Protein 5YED (pdb70)

B-factor: mean 18.32, std 8.29, range [7.94, 46.39]

Solvent-accessible surface area: 6770 Å² total; per-residue (Å²): 124,50,156,130,4,93,31,23,11,72,81,0,56,118,99,14,136,37,7,81,1,1,0,0,1,1,83,115,15,142,45,45,34,52,31,185,96,26,54,0,54,141,29,34,125,132,1,28,94,1,9,74,45,176,77,154,94,49,106,43,8,52,1,96,69,42,112,1,60,33,95,39,30,56,111,67,40,10,1,1,25,13,125,107,46,106,1,19,0,0,4,1,4,2,64,99,45,13,64,0,0,0,0,0,36,0,25,39,192,14,29,19,134,85,0,12,157,26,0,27,68,27,5,118,106,0,42,138,56,34

Radius of gyration: 13.12 Å; Cα contacts (8 Å, |Δi|>4): 262; chains: 1; bounding box: 28×38×33 Å

InterPro domains:
  IPR036140 Profilin superfamily [SSF55770] (7-131)
  IPR048278 Profilin [PF00235] (6-96)

Organism: Lokiarchaeum sp. (strain GC14_75) (NCBI:txid1538547)

Foldseek 3Di:
DDVVVVVLVVVLCVVQVFQPWKWKQDLVQHTPDIDPVFDQPVQSVVVQCQLQDDPCHDQWGDGPRAIFGWDDDALAWTKTHGPVLPFIKIWGDQVRNGRITMITTGDSVDDPVSSSVSRSVSSPVCNVPD

Nearest PDB structures (foldseek):
  5yed-assembly1_A  TM=1.008E+00  e=5.823E-27  Candidatus Lokiarchaeum sp. GC14_75
  5yee-assembly1_A  TM=9.915E-01  e=7.793E-24  Candidatus Lokiarchaeum sp. GC14_75
  5zzb-assembly1_A  TM=9.891E-01  e=9.891E-23  Candidatus Lokiarchaeum sp. GC14_75
  5zza-assembly1_P  TM=8.731E-01  e=2.353E-11  Candidatus Odinarchaeum yellowstonii
  3leq-assembly1_A  TM=7.040E-01  e=2.740E-03  Streptomyces avermitilis MA-4680 = NBRC 14893

Sequence (130 aa):
MSEKIEGIIIDDLLNLEEENAHGIAIIGKDGKIITQTENWNNISSNDLDKLNEFLNEKLAGITSLSSIQGIKYMIVENTEERKIGTNITGKGHVVVICPIPIGGTGALITYVNPRAGPRDVLFNVVQEYAKKLTDLI

Structure (mmCIF, N/CA/C/O backbone):
data_5YED
#
_entry.id   5YED
#
_cell.length_a   32.613
_cell.length_b   44.801
_cell.length_c   45.607
_cell.angle_alpha   90.00
_cell.angle_beta   95.42
_cell.angle_gamma   90.00
#
_symmetry.space_group_name_H-M   'P 1 21 1'
#
loop_
_entity.id
_entity.type
_entity.pdbx_description
1 polymer 'Uncharacterized protein'
2 water water
#
loop_
_atom_site.group_PDB
_atom_site.id
_atom_site.type_symbol
_atom_site.label_atom_id
_atom_site.label_alt_id
_atom_site.label_comp_id
_atom_site.label_asym_id
_atom_site.label_entity_id
_atom_site.label_seq_id
_atom_site.pdbx_PDB_ins_code
_atom_site.Cartn_x
_atom_site.Cartn_y
_atom_site.Cartn_z
_atom_site.occupancy
_atom_site.B_iso_or_equiv
_atom_site.auth_seq_id
_atom_site.auth_comp_id
_atom_site.auth_asym_id
_atom_site.auth_atom_id
_atom_site.pdbx_PDB_model_num
ATOM 1 N N . MET A 1 3 ? 2.638 14.066 66.837 1.00 34.57 1 MET A N 1
ATOM 2 C CA . MET A 1 3 ? 2.950 14.760 65.552 1.00 34.63 1 MET A CA 1
ATOM 3 C C . MET A 1 3 ? 3.889 15.946 65.776 1.00 35.21 1 MET A C 1
ATOM 4 O O . MET A 1 3 ? 3.832 16.613 66.813 1.00 35.75 1 MET A O 1
ATOM 9 N N . SER A 1 4 ? 4.754 16.192 64.795 1.00 34.94 2 SER A N 1
ATOM 10 C CA . SER A 1 4 ? 5.726 17.283 64.846 1.00 34.71 2 SER A CA 1
ATOM 11 C C . SER A 1 4 ? 6.021 17.797 63.438 1.00 34.36 2 SER A C 1
ATOM 12 O O . SER A 1 4 ? 5.711 17.125 62.449 1.00 33.69 2 SER A O 1
ATOM 15 N N . GLU A 1 5 ? 6.620 18.984 63.345 1.00 34.22 3 GLU A N 1
ATOM 16 C CA . GLU A 1 5 ? 7.003 19.542 62.046 1.00 34.06 3 GLU A CA 1
ATOM 17 C C . GLU A 1 5 ? 8.186 18.781 61.437 1.00 33.18 3 GLU A C 1
ATOM 18 O O . GLU A 1 5 ? 8.419 18.851 60.226 1.00 33.15 3 GLU A O 1
ATOM 24 N N . LYS A 1 6 ? 8.921 18.060 62.284 1.00 31.85 4 LYS A N 1
ATOM 25 C CA . LYS A 1 6 ? 9.993 17.178 61.833 1.00 30.77 4 LYS A CA 1
ATOM 26 C C . LYS A 1 6 ? 9.412 16.001 61.049 1.00 29.32 4 LYS A C 1
ATOM 27 O O . LYS A 1 6 ? 9.933 15.637 59.995 1.00 29.01 4 LYS A O 1
ATOM 33 N N . ILE A 1 7 ? 8.330 15.421 61.568 1.00 27.72 5 ILE A N 1
ATOM 34 C CA . ILE A 1 7 ? 7.619 14.343 60.877 1.00 26.59 5 ILE A CA 1
ATOM 35 C C . ILE A 1 7 ? 6.990 14.863 59.581 1.00 26.24 5 ILE A C 1
ATOM 36 O O . ILE A 1 7 ? 7.087 14.213 58.541 1.00 24.92 5 ILE A O 1
ATOM 41 N N . GLU A 1 8 ? 6.371 16.043 59.646 1.00 26.09 6 GLU A N 1
ATOM 42 C CA . GLU A 1 8 ? 5.774 16.676 58.465 1.00 26.42 6 GLU A CA 1
ATOM 43 C C . GLU A 1 8 ? 6.819 16.940 57.378 1.00 25.24 6 GLU A C 1
ATOM 44 O O . GLU A 1 8 ? 6.544 16.759 56.188 1.00 24.88 6 GLU A O 1
ATOM 50 N N . GLY A 1 9 ? 8.011 17.364 57.797 1.00 24.12 7 GLY A N 1
ATOM 51 C CA . GLY A 1 9 ? 9.128 17.591 56.884 1.00 22.86 7 GLY A CA 1
ATOM 52 C C . GLY A 1 9 ? 9.564 16.322 56.176 1.00 21.95 7 GLY A C 1
ATOM 53 O O . GLY A 1 9 ? 9.844 16.341 54.976 1.00 21.84 7 GLY A O 1
ATOM 54 N N . ILE A 1 10 ? 9.608 15.221 56.927 1.00 21.01 8 ILE A N 1
ATOM 55 C CA . ILE A 1 10 ? 9.974 13.903 56.397 1.00 20.17 8 ILE A CA 1
ATOM 56 C C . ILE A 1 10 ? 8.961 13.409 55.358 1.00 19.62 8 ILE A C 1
ATOM 57 O O . ILE A 1 10 ? 9.351 12.898 54.304 1.00 19.13 8 ILE A O 1
ATOM 62 N N . ILE A 1 11 ? 7.674 13.583 55.661 1.00 19.20 9 ILE A N 1
ATOM 63 C CA A ILE A 1 11 ? 6.602 13.186 54.747 0.50 19.14 9 ILE A CA 1
ATOM 64 C CA B ILE A 1 11 ? 6.586 13.199 54.753 0.50 19.11 9 ILE A CA 1
ATOM 65 C C . ILE A 1 11 ? 6.631 14.027 53.468 1.00 19.06 9 ILE A C 1
ATOM 66 O O . ILE A 1 11 ? 6.529 13.487 52.363 1.00 18.57 9 ILE A O 1
ATOM 75 N N . ASP A 1 12 ? 6.789 15.342 53.619 1.00 19.42 10 ASP A N 1
ATOM 76 C CA . ASP A 1 12 ? 6.883 16.236 52.466 1.00 19.82 10 ASP A CA 1
ATOM 77 C C . ASP A 1 12 ? 8.081 15.892 51.580 1.00 19.23 10 ASP A C 1
ATOM 78 O O . ASP A 1 12 ? 7.972 15.917 50.353 1.00 18.77 10 ASP A O 1
ATOM 83 N N . ASP A 1 13 ? 9.212 15.567 52.207 1.00 18.69 11 ASP A N 1
ATOM 84 C CA . ASP A 1 13 ? 10.406 15.131 51.483 1.00 18.41 11 ASP A CA 1
ATOM 85 C C . ASP A 1 13 ? 10.139 13.849 50.705 1.00 17.41 11 ASP A C 1
ATOM 86 O O . ASP A 1 13 ? 10.507 13.745 49.538 1.00 17.21 11 ASP A O 1
ATOM 91 N N . LEU A 1 14 ? 9.484 12.883 51.350 1.00 16.39 12 LEU A N 1
ATOM 92 C CA . LEU A 1 14 ? 9.137 11.620 50.696 1.00 15.48 12 LEU A CA 1
ATOM 93 C C . LEU A 1 14 ? 8.211 11.834 49.497 1.00 15.22 12 LEU A C 1
ATOM 94 O O . LEU A 1 14 ? 8.435 11.263 48.432 1.00 14.73 12 LEU A O 1
ATOM 99 N N . LEU A 1 15 ? 7.182 12.661 49.673 1.00 15.29 13 LEU A N 1
ATOM 100 C CA . LEU A 1 15 ? 6.215 12.921 48.605 1.00 15.58 13 LEU A CA 1
ATOM 101 C C . LEU A 1 15 ? 6.835 13.639 47.406 1.00 15.92 13 LEU A C 1
ATOM 102 O O . LEU A 1 15 ? 6.477 13.367 46.262 1.00 15.87 13 LEU A O 1
ATOM 107 N N . ASN A 1 16 ? 7.775 14.544 47.672 1.00 16.59 14 ASN A N 1
ATOM 108 C CA . ASN A 1 16 ? 8.493 15.237 46.605 1.00 17.17 14 ASN A CA 1
ATOM 109 C C . ASN A 1 16 ? 9.516 14.342 45.906 1.00 17.21 14 ASN A C 1
ATOM 110 O O . ASN A 1 16 ? 9.774 14.501 44.711 1.00 17.61 14 ASN A O 1
ATOM 115 N N . LEU A 1 17 ? 10.083 13.400 46.657 1.00 16.93 15 LEU A N 1
ATOM 116 C CA . LEU A 1 17 ? 11.101 12.484 46.139 1.00 16.93 15 LEU A CA 1
ATOM 117 C C . LEU A 1 17 ? 10.503 11.311 45.361 1.00 16.38 15 LEU A C 1
ATOM 118 O O . LEU A 1 17 ? 10.983 10.964 44.280 1.00 16.74 15 LEU A O 1
ATOM 123 N N . GLU A 1 18 ? 9.455 10.713 45.920 1.00 15.24 16 GLU A N 1
ATOM 124 C CA . GLU A 1 18 ? 8.849 9.500 45.380 1.00 14.45 16 GLU A CA 1
ATOM 125 C C . GLU A 1 18 ? 7.559 9.832 44.619 1.00 14.05 16 GLU A C 1
ATOM 126 O O . GLU A 1 18 ? 6.503 10.026 45.227 1.00 13.94 16 GLU A O 1
ATOM 132 N N . GLU A 1 19 ? 7.661 9.879 43.289 1.00 13.70 17 GLU A N 1
ATOM 133 C CA A GLU A 1 19 ? 6.553 10.303 42.423 0.50 13.60 17 GLU A CA 1
ATOM 134 C CA B GLU A 1 19 ? 6.550 10.307 42.430 0.50 13.51 17 GLU A CA 1
ATOM 135 C C . GLU A 1 19 ? 5.324 9.396 42.511 1.00 13.07 17 GLU A C 1
ATOM 136 O O . GLU A 1 19 ? 4.197 9.836 42.263 1.00 12.85 17 GLU A O 1
ATOM 147 N N . ASN A 1 20 ? 5.541 8.134 42.863 1.00 12.14 18 ASN A N 1
ATOM 148 C CA . AS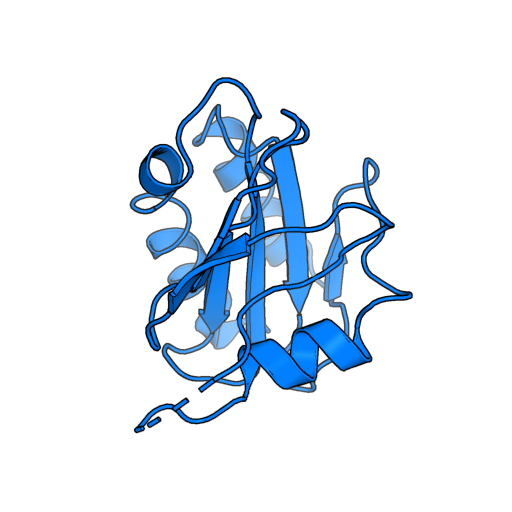N A 1 20 ? 4.444 7.174 42.927 1.00 11.26 18 ASN A CA 1
ATOM 149 C C . ASN A 1 20 ? 3.825 6.992 44.314 1.00 10.58 18 ASN A C 1
ATOM 150 O O . ASN A 1 20 ? 2.921 6.173 44.494 1.00 10.11 18 ASN A O 1
ATOM 155 N N . ALA A 1 21 ? 4.308 7.766 45.281 1.00 10.00 19 ALA A N 1
ATOM 156 C CA . ALA A 1 21 ? 3.660 7.865 46.583 1.00 9.69 19 ALA A CA 1
ATOM 157 C C . ALA A 1 21 ? 2.500 8.851 46.453 1.00 9.48 19 ALA A C 1
ATOM 158 O O . ALA A 1 21 ? 2.712 10.059 46.336 1.00 9.59 19 ALA A O 1
ATOM 160 N N . HIS A 1 22 ? 1.277 8.328 46.461 1.00 9.11 20 HIS A N 1
ATOM 161 C CA . HIS A 1 22 ? 0.080 9.145 46.239 1.00 8.99 20 HIS A CA 1
ATOM 162 C C . HIS A 1 22 ? -0.753 9.357 47.476 1.00 8.98 20 HIS A C 1
ATOM 163 O O . HIS A 1 22 ? -1.830 9.953 47.413 1.00 9.04 20 HIS A O 1
ATOM 170 N N . GLY A 1 23 ? -0.252 8.882 48.612 1.00 8.84 21 GLY A N 1
ATOM 171 C CA . GLY A 1 23 ? -0.913 9.058 49.902 1.00 8.91 21 GLY A CA 1
ATOM 172 C C . GLY A 1 23 ? -0.049 8.477 51.002 1.00 8.90 21 GLY A C 1
ATOM 173 O O . GLY A 1 23 ? 0.688 7.519 50.775 1.00 8.78 21 GLY A O 1
ATOM 174 N N . ILE A 1 24 ? -0.132 9.065 52.192 1.00 9.16 22 ILE A N 1
ATOM 175 C CA . ILE A 1 24 ? 0.684 8.644 53.325 1.00 9.54 22 ILE A CA 1
ATOM 176 C C . ILE A 1 24 ? -0.158 8.593 54.590 1.00 9.74 22 ILE A C 1
ATOM 177 O O . ILE A 1 24 ? -1.040 9.426 54.792 1.00 9.79 22 ILE A O 1
ATOM 182 N N . ALA A 1 25 ? 0.116 7.602 55.430 1.00 10.05 23 ALA A N 1
ATOM 183 C CA . ALA A 1 25 ? -0.384 7.588 56.799 1.00 10.56 23 ALA A CA 1
ATOM 184 C C . ALA A 1 25 ? 0.698 7.028 57.706 1.00 10.94 23 ALA A C 1
ATOM 185 O O .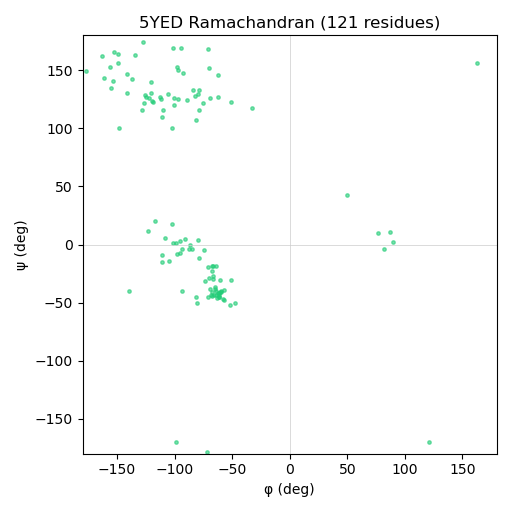 ALA A 1 25 ? 1.482 6.169 57.291 1.00 10.82 23 ALA A O 1
ATOM 187 N N . ILE A 1 26 ? 0.754 7.527 58.938 1.00 11.63 24 ILE A N 1
ATOM 188 C CA . ILE A 1 26 ? 1.693 6.998 59.924 1.00 12.49 24 ILE A CA 1
ATOM 189 C C . ILE A 1 26 ? 0.942 6.498 61.152 1.00 13.08 24 ILE A C 1
ATOM 190 O O . ILE A 1 26 ? 0.130 7.223 61.733 1.00 13.02 24 ILE A O 1
ATOM 195 N N . ILE A 1 27 ? 1.206 5.247 61.514 1.00 13.77 25 ILE A N 1
ATOM 196 C CA . ILE A 1 27 ? 0.708 4.661 62.751 1.00 14.94 25 ILE A CA 1
ATOM 197 C C . ILE A 1 27 ? 1.852 4.686 63.765 1.00 15.85 25 ILE A C 1
ATOM 198 O O . ILE A 1 27 ? 2.953 4.212 63.480 1.00 15.85 25 ILE A O 1
ATOM 203 N N . GLY A 1 28 ? 1.591 5.263 64.936 1.00 17.03 26 GLY A N 1
ATOM 204 C CA . GLY A 1 28 ? 2.580 5.301 66.012 1.00 18.38 26 GLY A CA 1
ATOM 205 C C . GLY A 1 28 ? 2.795 3.932 66.625 1.00 19.49 26 GLY A C 1
ATOM 206 O O . GLY A 1 28 ? 2.029 3.001 66.369 1.00 19.34 26 GLY A O 1
ATOM 207 N N . LYS A 1 29 ? 3.835 3.803 67.445 1.00 21.12 27 LYS A N 1
ATOM 208 C CA . LYS A 1 29 ? 4.152 2.522 68.080 1.00 22.42 27 LYS A CA 1
ATOM 209 C C . LYS A 1 29 ? 3.056 2.043 69.038 1.00 22.80 27 LYS A C 1
ATOM 210 O O . LYS A 1 29 ? 2.994 0.859 69.371 1.00 23.07 27 LYS A O 1
ATOM 216 N N . ASP A 1 30 ? 2.191 2.967 69.456 1.00 23.57 28 ASP A N 1
ATOM 217 C CA . ASP A 1 30 ? 1.053 2.656 70.325 1.00 24.06 28 ASP A CA 1
ATOM 218 C C . ASP A 1 30 ? -0.197 2.217 69.551 1.00 23.99 28 ASP A C 1
ATOM 219 O O . ASP A 1 30 ? -1.233 1.918 70.150 1.00 24.40 28 ASP A O 1
ATOM 224 N N . GLY A 1 31 ? -0.098 2.188 68.223 1.00 23.34 29 GLY A N 1
ATOM 225 C CA . GLY A 1 31 ? -1.199 1.735 67.375 1.00 22.79 29 GLY A CA 1
ATOM 226 C C . GLY A 1 31 ? -2.168 2.822 66.942 1.00 22.51 29 GLY A C 1
ATOM 227 O O . GLY A 1 31 ? -3.157 2.539 66.260 1.00 22.42 29 GLY A O 1
ATOM 228 N N . LYS A 1 32 ? -1.886 4.063 67.334 1.00 22.11 30 LYS A N 1
ATOM 229 C CA . LYS A 1 32 ? -2.730 5.208 66.986 1.00 22.07 30 LYS A CA 1
ATOM 230 C C . LYS A 1 32 ? -2.188 5.976 65.779 1.00 21.06 30 LYS A C 1
ATOM 231 O O . LYS A 1 32 ? -0.984 5.969 65.521 1.00 21.13 30 LYS A O 1
ATOM 237 N N . ILE A 1 33 ? -3.082 6.636 65.048 1.00 20.29 31 ILE A N 1
ATOM 238 C CA . ILE A 1 33 ? -2.698 7.422 63.875 1.00 19.59 31 ILE A CA 1
ATOM 239 C C . ILE A 1 33 ? -2.052 8.739 64.293 1.00 19.42 31 ILE A C 1
ATOM 240 O O . ILE A 1 33 ? -2.657 9.542 65.011 1.00 19.65 31 ILE A O 1
ATOM 245 N N . ILE A 1 34 ? -0.819 8.948 63.845 1.00 18.71 32 ILE A N 1
ATOM 246 C CA . ILE A 1 34 ? -0.117 10.204 64.085 1.00 18.33 32 ILE A CA 1
ATOM 247 C C . ILE A 1 34 ? -0.585 11.253 63.081 1.00 18.06 32 ILE A C 1
ATOM 248 O O . ILE A 1 34 ? -0.959 12.363 63.461 1.00 18.39 32 ILE A O 1
ATOM 253 N N . THR A 1 35 ? -0.583 10.884 61.802 1.00 17.23 33 THR A N 1
ATOM 254 C CA . THR A 1 35 ? -0.980 11.794 60.732 1.00 16.67 33 THR A CA 1
ATOM 255 C C . THR A 1 35 ? -1.291 11.023 59.452 1.00 15.82 33 THR A C 1
ATOM 256 O O . THR A 1 35 ? -0.909 9.859 59.307 1.00 15.41 33 THR A O 1
ATOM 260 N N . GLN A 1 36 ? -2.002 11.682 58.543 1.00 15.19 34 GLN A N 1
ATOM 261 C CA . GLN A 1 36 ? -2.293 11.132 57.223 1.00 14.53 34 GLN A CA 1
ATOM 262 C C . GLN A 1 36 ? -2.576 12.259 56.235 1.00 14.23 34 GLN A C 1
ATOM 263 O O . GLN A 1 36 ? -3.027 13.339 56.625 1.00 14.41 34 GLN A O 1
ATOM 269 N N . THR A 1 37 ? -2.303 12.014 54.958 1.00 13.55 35 THR A N 1
ATOM 270 C CA . THR A 1 37 ? -2.570 13.014 53.929 1.00 13.51 35 THR A CA 1
ATOM 271 C C . THR A 1 37 ? -4.080 13.176 53.716 1.00 13.86 35 THR A C 1
ATOM 272 O O . THR A 1 37 ? -4.851 12.241 53.942 1.00 13.81 35 THR A O 1
ATOM 276 N N . GLU A 1 38 ? -4.501 14.366 53.293 1.00 14.63 36 GLU A N 1
ATOM 277 C CA . GLU A 1 38 ? -5.927 14.717 53.298 1.00 15.33 36 GLU A CA 1
ATOM 278 C C . GLU A 1 38 ? -6.775 14.060 52.202 1.00 15.15 36 GLU A C 1
ATOM 279 O O . GLU A 1 38 ? -7.998 14.234 52.176 1.00 15.90 36 GLU A O 1
ATOM 285 N N . ASN A 1 39 ? -6.133 13.315 51.305 1.00 14.26 37 ASN A N 1
ATOM 286 C CA . ASN A 1 39 ? -6.839 12.622 50.228 1.00 13.86 37 ASN A CA 1
ATOM 287 C C . ASN A 1 39 ? -7.381 11.257 50.647 1.00 13.67 37 ASN A C 1
ATOM 288 O O . ASN A 1 39 ? -8.052 10.584 49.863 1.00 13.87 37 ASN A O 1
ATOM 293 N N . TRP A 1 40 ? -7.077 10.843 51.872 1.00 13.51 38 TRP A N 1
ATOM 294 C CA . TRP A 1 40 ? -7.642 9.607 52.401 1.00 13.60 38 TRP A CA 1
ATOM 295 C C . TRP A 1 40 ? -7.764 9.590 53.894 1.00 14.20 38 TRP A C 1
ATOM 296 O O . TRP A 1 40 ? -7.193 10.435 54.586 1.00 14.46 38 TRP A O 1
ATOM 307 N N . ASN A 1 41 ? -8.542 8.632 54.390 1.00 14.82 39 ASN A N 1
ATOM 308 C CA A ASN A 1 41 ? -8.758 8.465 55.820 0.50 15.13 39 ASN A CA 1
ATOM 309 C CA B ASN A 1 41 ? -8.761 8.469 55.819 0.50 15.10 39 ASN A CA 1
ATOM 310 C C . ASN A 1 41 ? -8.789 6.985 56.178 1.00 15.24 39 ASN A C 1
ATOM 311 O O . ASN A 1 41 ? -9.667 6.245 55.724 1.00 15.53 39 ASN A O 1
ATOM 320 N N . ILE A 1 42 ? -7.818 6.561 56.981 1.00 15.20 40 ILE A N 1
ATOM 321 C CA . ILE A 1 42 ? -7.699 5.159 57.388 1.00 15.40 40 ILE A CA 1
ATOM 322 C C . ILE A 1 42 ? -8.292 4.909 58.780 1.00 15.71 40 ILE A C 1
ATOM 323 O O . ILE A 1 42 ? -8.265 3.783 59.276 1.00 15.52 40 ILE A O 1
ATOM 328 N N . SER A 1 43 ? -8.842 5.966 59.380 1.00 16.14 41 SER A N 1
ATOM 329 C CA A SER A 1 43 ? -9.314 5.936 60.767 0.50 16.54 41 SER A CA 1
ATOM 330 C CA B SER A 1 43 ? -9.305 5.930 60.770 0.50 16.40 41 SER A CA 1
ATOM 331 C C . SER A 1 43 ? -10.329 4.837 61.068 1.00 16.61 41 SER A C 1
ATOM 332 O O . SER A 1 43 ? -10.240 4.171 62.103 1.00 16.90 41 SER A O 1
ATOM 337 N N . ASN A 1 44 ? -11.287 4.639 60.166 1.00 16.78 42 ASN A N 1
ATOM 338 C CA . ASN A 1 44 ? -12.323 3.621 60.373 1.00 16.87 42 ASN A CA 1
ATOM 339 C C . ASN A 1 44 ? -11.879 2.187 60.046 1.00 16.66 42 ASN A C 1
ATOM 340 O O . ASN A 1 44 ? -12.674 1.248 60.132 1.00 16.84 42 ASN A O 1
ATOM 345 N N . ASP A 1 45 ? -10.605 2.026 59.691 1.00 16.28 43 ASP A N 1
ATOM 346 C CA . ASP A 1 45 ? -10.035 0.717 59.373 1.00 16.16 43 ASP A CA 1
ATOM 347 C C . ASP A 1 45 ? -8.817 0.386 60.242 1.00 16.26 43 ASP A C 1
ATOM 348 O O . ASP A 1 45 ? -8.101 -0.581 59.975 1.00 16.17 43 ASP A O 1
ATOM 353 N N . LEU A 1 46 ? -8.605 1.183 61.288 1.00 16.82 44 LEU A N 1
ATOM 354 C CA . LEU A 1 46 ? -7.411 1.079 62.133 1.00 17.41 44 LEU A CA 1
ATOM 355 C C . LEU A 1 46 ? -7.259 -0.267 62.845 1.00 17.70 44 LEU A C 1
ATOM 356 O O . LEU A 1 46 ? -6.152 -0.802 62.924 1.00 17.71 44 LEU A O 1
ATOM 361 N N . ASP A 1 47 ? -8.362 -0.807 63.362 1.00 18.29 45 ASP A N 1
ATOM 362 C CA . ASP A 1 47 ? -8.331 -2.104 64.041 1.00 18.82 45 ASP A CA 1
ATOM 363 C C . ASP A 1 47 ? -7.876 -3.227 63.110 1.00 18.44 45 ASP A C 1
ATOM 364 O O . ASP A 1 47 ? -7.061 -4.068 63.496 1.00 18.25 45 ASP A O 1
ATOM 369 N N . LYS A 1 48 ? -8.392 -3.226 61.882 1.00 18.12 46 LYS A N 1
ATOM 370 C CA . LYS A 1 48 ? -8.005 -4.219 60.883 1.00 17.93 46 LYS A CA 1
ATOM 371 C C . LYS A 1 48 ? -6.563 -4.023 60.417 1.00 17.34 46 LYS A C 1
ATOM 372 O O . LYS A 1 48 ? -5.842 -4.995 60.195 1.00 16.66 46 LYS A O 1
ATOM 378 N N . LEU A 1 49 ? -6.155 -2.761 60.277 1.00 16.94 47 LEU A N 1
ATOM 379 C CA . LEU A 1 49 ? -4.776 -2.423 59.918 1.00 16.94 47 LEU A CA 1
ATOM 380 C C . LEU A 1 49 ? -3.777 -2.883 60.974 1.00 16.82 47 LEU A C 1
ATOM 381 O O . LEU A 1 49 ? -2.750 -3.477 60.640 1.00 16.94 47 LEU A O 1
ATOM 386 N N . ASN A 1 50 ? -4.083 -2.615 62.245 1.00 16.83 48 ASN A N 1
ATOM 3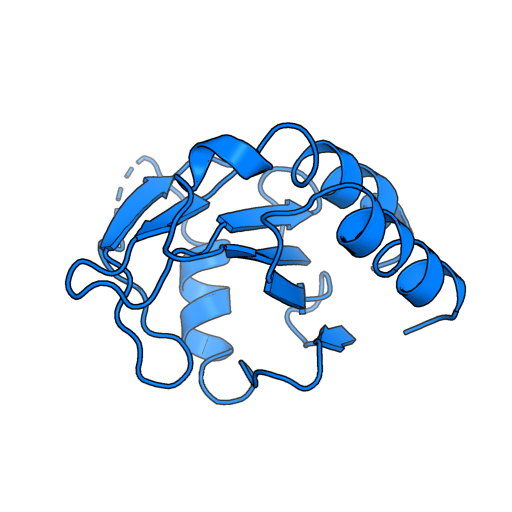87 C CA . ASN A 1 50 ? -3.223 -3.051 63.350 1.00 16.91 48 ASN A CA 1
ATOM 388 C C . ASN A 1 50 ? -3.152 -4.571 63.492 1.00 17.12 48 ASN A C 1
ATOM 389 O O . ASN A 1 50 ? -2.091 -5.121 63.785 1.00 16.86 48 ASN A O 1
ATOM 394 N N . GLU A 1 51 ? -4.282 -5.241 63.273 1.00 17.48 49 GLU A N 1
ATOM 395 C CA . GLU A 1 51 ? -4.323 -6.700 63.241 1.00 17.94 49 GLU A CA 1
ATOM 396 C C . GLU A 1 51 ? -3.352 -7.245 62.191 1.00 17.43 49 GLU A C 1
ATOM 397 O O . GLU A 1 51 ? -2.572 -8.154 62.470 1.00 17.34 49 GLU A O 1
ATOM 403 N N . PHE A 1 52 ? -3.400 -6.672 60.990 1.00 16.89 50 PHE A N 1
ATOM 404 C CA . PHE A 1 52 ? -2.537 -7.102 59.892 1.00 16.59 50 PHE A CA 1
ATOM 405 C C . PHE A 1 52 ? -1.070 -6.762 60.146 1.00 16.90 50 PHE A C 1
ATOM 406 O O . PHE A 1 52 ? -0.189 -7.587 59.910 1.00 16.54 50 PHE A O 1
ATOM 414 N N . LEU A 1 53 ? -0.818 -5.549 60.633 1.00 17.34 51 LEU A N 1
ATOM 415 C CA . LEU A 1 53 ? 0.540 -5.101 60.923 1.00 18.00 51 LEU A CA 1
ATOM 416 C C . LEU A 1 53 ? 1.251 -6.025 61.914 1.00 18.97 51 LEU A C 1
ATOM 417 O O . LEU A 1 53 ? 2.432 -6.326 61.746 1.00 19.20 51 LEU A O 1
ATOM 422 N N . ASN A 1 54 ? 0.511 -6.494 62.917 1.00 20.23 52 ASN A N 1
ATOM 423 C CA . ASN A 1 54 ? 1.092 -7.221 64.046 1.00 21.50 52 ASN A CA 1
ATOM 424 C C . ASN A 1 54 ? 0.941 -8.746 64.017 1.00 22.61 52 ASN A C 1
ATOM 425 O O . ASN A 1 54 ? 1.388 -9.433 64.940 1.00 22.44 52 ASN A O 1
ATOM 430 N N . GLU A 1 55 ? 0.326 -9.272 62.959 1.00 23.79 53 GLU A N 1
ATOM 431 C CA . GLU A 1 55 ? 0.212 -10.719 62.760 1.00 25.68 53 GLU A CA 1
ATOM 432 C C . GLU A 1 55 ? 1.595 -11.359 62.616 1.00 26.85 53 GLU A C 1
ATOM 433 O O . GLU A 1 55 ? 2.409 -10.921 61.802 1.00 26.86 53 GLU A O 1
ATOM 439 N N . LYS A 1 56 ? 1.861 -12.385 63.420 1.00 28.30 54 LYS A N 1
ATOM 440 C CA . LYS A 1 56 ? 3.120 -13.116 63.328 1.00 30.25 54 LYS A CA 1
ATOM 441 C C . LYS A 1 56 ? 3.004 -14.170 62.230 1.00 31.14 54 LYS A C 1
ATOM 442 O O . LYS A 1 56 ? 2.007 -14.896 62.162 1.00 31.73 54 LYS A O 1
ATOM 448 N N . LEU A 1 57 ? 4.013 -14.241 61.365 1.00 31.99 55 LEU A N 1
ATOM 449 C CA . LEU A 1 57 ? 4.033 -15.229 60.286 1.00 32.97 55 LEU A CA 1
ATOM 450 C C . LEU A 1 57 ? 4.856 -16.456 60.661 1.00 33.75 55 LEU A C 1
ATOM 451 O O . LEU A 1 57 ? 5.812 -16.363 61.436 1.00 34.09 55 LEU A O 1
ATOM 456 N N . ALA A 1 58 ? 4.476 -17.603 60.103 1.00 34.63 56 ALA A N 1
ATOM 457 C CA . ALA A 1 58 ? 5.154 -18.869 60.370 1.00 35.35 56 ALA A CA 1
ATOM 458 C C . ALA A 1 58 ? 5.299 -19.694 59.094 1.00 35.77 56 ALA A C 1
ATOM 459 O O . ALA A 1 58 ? 4.356 -19.811 58.309 1.00 36.92 56 ALA A O 1
ATOM 461 N N . GLY A 1 63 ? -2.469 -17.016 57.309 1.00 18.52 61 GLY A N 1
ATOM 462 C CA . GLY A 1 63 ? -2.156 -15.592 57.244 1.00 17.45 61 GLY A CA 1
ATOM 463 C C . GLY A 1 63 ? -3.224 -14.783 56.530 1.00 16.74 61 GLY A C 1
ATOM 464 O O . GLY A 1 63 ? -3.976 -15.317 55.706 1.00 17.28 61 GLY A O 1
ATOM 465 N N . ILE A 1 64 ? -3.279 -13.491 56.849 1.00 15.61 62 ILE A N 1
ATOM 466 C CA . ILE A 1 64 ? -4.270 -12.566 56.289 1.00 14.64 62 ILE A CA 1
ATOM 467 C C . ILE A 1 64 ? -4.000 -12.330 54.801 1.00 13.79 62 ILE A C 1
ATOM 468 O O . ILE A 1 64 ? -2.891 -11.956 54.412 1.00 14.02 62 ILE A O 1
ATOM 473 N N . THR A 1 65 ? -5.023 -12.554 53.979 1.00 12.69 63 THR A N 1
ATOM 474 C CA . THR A 1 65 ? -4.858 -12.562 52.523 1.00 11.90 63 THR A CA 1
ATOM 475 C C . THR A 1 65 ? -5.396 -11.311 51.829 1.00 11.49 63 THR A C 1
ATOM 476 O O . THR A 1 65 ? -5.106 -11.079 50.654 1.00 11.19 63 THR A O 1
ATOM 480 N N . SER A 1 66 ? -6.192 -10.522 52.546 1.00 11.53 64 SER A N 1
ATOM 481 C CA . SER A 1 66 ? -6.680 -9.250 52.013 1.00 11.63 64 SER A CA 1
ATOM 482 C C . SER A 1 66 ? -6.887 -8.223 53.115 1.00 11.82 64 SER A C 1
ATOM 483 O O . SER A 1 66 ? -7.075 -8.572 54.281 1.00 12.11 64 SER A O 1
ATOM 486 N N . LEU A 1 67 ? -6.848 -6.956 52.723 1.00 11.87 65 LEU A N 1
ATOM 487 C CA . LEU A 1 67 ? -7.015 -5.845 53.639 1.00 12.05 65 LEU A CA 1
ATOM 488 C C . LEU A 1 67 ? -7.828 -4.768 52.939 1.00 11.94 65 LEU A C 1
ATOM 489 O O . LEU A 1 67 ? -7.518 -4.392 51.807 1.00 12.04 65 LEU A O 1
ATOM 494 N N . SER A 1 68 ? -8.870 -4.288 53.609 1.00 11.99 66 SER A N 1
ATOM 495 C CA A SER A 1 68 ? -9.721 -3.231 53.075 0.50 12.02 66 SER A CA 1
ATOM 496 C CA B SER A 1 68 ? -9.694 -3.221 53.063 0.50 12.04 66 SER A CA 1
ATOM 497 C C . SER A 1 68 ? -9.450 -1.914 53.799 1.00 12.06 66 SER A C 1
ATOM 498 O O . SER A 1 68 ? -9.505 -1.855 55.028 1.00 12.31 66 SER A O 1
ATOM 503 N N . ILE A 1 69 ? -9.144 -0.874 53.033 1.00 11.94 67 ILE A N 1
ATOM 504 C CA . ILE A 1 69 ? -8.922 0.458 53.583 1.00 12.15 67 ILE A CA 1
ATOM 505 C C . ILE A 1 69 ? -9.833 1.418 52.833 1.00 12.10 67 ILE A C 1
ATOM 506 O O . ILE A 1 69 ? -9.766 1.519 51.607 1.00 11.96 67 ILE A O 1
ATOM 511 N N . GLN A 1 70 ? -10.699 2.100 53.581 1.00 12.43 68 GLN A N 1
ATOM 512 C CA . GLN A 1 70 ? -11.654 3.055 53.028 1.00 12.62 68 GLN A CA 1
ATOM 513 C C . GLN A 1 70 ? -12.445 2.461 51.853 1.00 12.33 68 GLN A C 1
ATOM 514 O O . GLN A 1 70 ? -12.652 3.110 50.823 1.00 12.65 68 GLN A O 1
ATOM 520 N N . GLY A 1 71 ? -12.874 1.209 52.022 1.00 11.85 69 GLY A N 1
ATOM 521 C CA . GLY A 1 71 ? -13.720 0.533 51.043 1.00 11.39 69 GLY A CA 1
ATOM 522 C C . GLY A 1 71 ? -13.009 -0.084 49.851 1.00 11.04 69 GLY A C 1
ATOM 523 O O . GLY A 1 71 ? -13.646 -0.729 49.021 1.00 11.31 69 GLY A O 1
ATOM 524 N N . ILE A 1 72 ? -11.696 0.116 49.753 1.00 10.52 70 ILE A N 1
ATOM 525 C CA . ILE A 1 72 ? -10.912 -0.485 48.672 1.00 10.05 70 ILE A CA 1
ATOM 526 C C . ILE A 1 72 ? -10.259 -1.763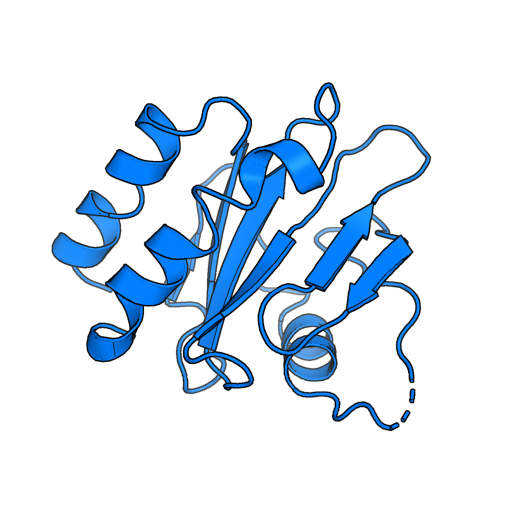 49.181 1.00 9.62 70 ILE A C 1
ATOM 527 O O . ILE A 1 72 ? -9.559 -1.748 50.193 1.00 9.49 70 ILE A O 1
ATOM 532 N N . LYS A 1 73 ? -10.495 -2.863 48.473 1.00 9.39 71 LYS A N 1
ATOM 533 C CA . LYS A 1 73 ? -9.954 -4.159 48.863 1.00 9.26 71 LYS A CA 1
ATOM 534 C C . LYS A 1 73 ? -8.585 -4.369 48.226 1.00 9.08 71 LYS A C 1
ATOM 535 O O . LYS A 1 73 ? -8.438 -4.268 47.005 1.00 8.91 71 LYS A O 1
ATOM 541 N N . TYR A 1 74 ? -7.587 -4.646 49.062 1.00 8.89 72 TYR A N 1
ATOM 542 C CA . TYR A 1 74 ? -6.230 -4.937 48.597 1.00 8.89 72 TYR A CA 1
ATOM 543 C C . TYR A 1 74 ? -5.878 -6.397 48.859 1.00 9.05 72 TYR A C 1
ATOM 544 O O . TYR A 1 74 ? -5.978 -6.872 49.992 1.00 9.31 72 TYR A O 1
ATOM 553 N N . MET A 1 75 ? -5.474 -7.101 47.805 1.00 9.26 73 MET A N 1
ATOM 554 C CA . MET A 1 75 ? -4.991 -8.477 47.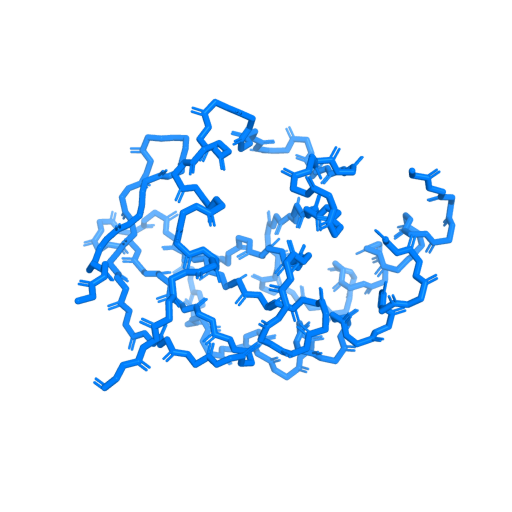924 1.00 9.60 73 MET A CA 1
ATOM 555 C C . MET A 1 75 ? -3.548 -8.450 48.396 1.00 9.68 73 MET A C 1
ATOM 556 O O . MET A 1 75 ? -2.718 -7.741 47.821 1.00 9.47 73 MET A O 1
ATOM 561 N N . ILE A 1 76 ? -3.243 -9.224 49.435 1.00 9.90 74 ILE A N 1
ATOM 562 C CA . ILE A 1 76 ? -1.884 -9.250 49.981 1.00 10.44 74 ILE A CA 1
ATOM 563 C C . ILE A 1 76 ? -0.971 -10.123 49.121 1.00 10.87 74 ILE A C 1
ATOM 564 O O . ILE A 1 76 ? -1.176 -11.336 49.009 1.00 11.19 74 ILE A O 1
ATOM 569 N N . VAL A 1 77 ? 0.027 -9.483 48.513 1.00 11.37 75 VAL A N 1
ATOM 570 C CA . VAL A 1 77 ? 0.941 -10.146 47.580 1.00 12.10 75 VAL A CA 1
ATOM 571 C C . VAL A 1 77 ? 2.369 -10.287 48.123 1.00 12.70 75 VAL A C 1
ATOM 572 O O . VAL A 1 77 ? 3.203 -10.966 47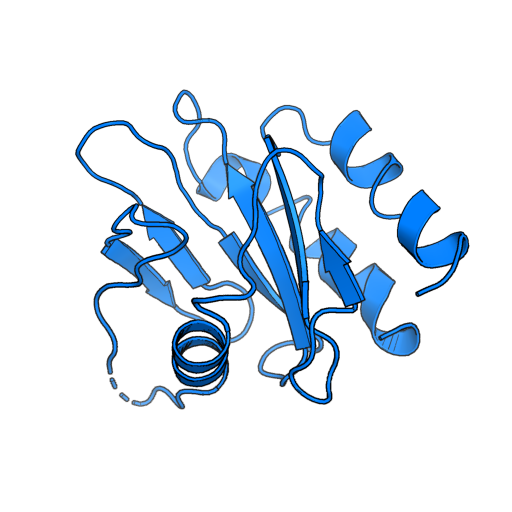.520 1.00 13.14 75 VAL A O 1
ATOM 576 N N . GLU A 1 78 ? 2.637 -9.641 49.258 1.00 13.15 76 GLU A N 1
ATOM 577 C CA . GLU A 1 78 ? 3.943 -9.688 49.919 1.00 13.95 76 GLU A CA 1
ATOM 578 C C . GLU A 1 78 ? 3.761 -9.391 51.400 1.00 13.88 76 GLU A C 1
ATOM 579 O O . GLU A 1 78 ? 3.046 -8.464 51.765 1.00 13.53 76 GLU A O 1
ATOM 585 N N . ASN A 1 79 ? 4.401 -10.186 52.253 1.00 14.25 77 ASN A N 1
ATOM 586 C CA . ASN A 1 79 ? 4.337 -9.958 53.692 1.00 14.64 77 ASN A CA 1
ATOM 587 C C . ASN A 1 79 ? 5.621 -10.379 54.392 1.00 15.00 77 ASN A C 1
ATOM 588 O O . ASN A 1 79 ? 5.852 -11.565 54.638 1.00 15.42 77 ASN A O 1
ATOM 593 N N . THR A 1 80 ? 6.463 -9.395 54.689 1.00 15.14 78 THR A N 1
ATOM 594 C CA . THR A 1 80 ? 7.651 -9.616 55.509 1.00 15.36 78 THR A CA 1
ATOM 595 C C . THR A 1 80 ? 7.654 -8.612 56.660 1.00 15.53 78 THR A C 1
ATOM 596 O O . THR A 1 80 ? 6.799 -7.723 56.723 1.00 15.20 78 THR A O 1
ATOM 600 N N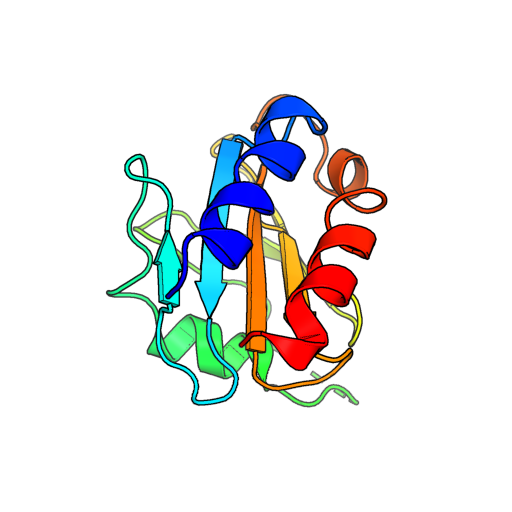 . GLU A 1 81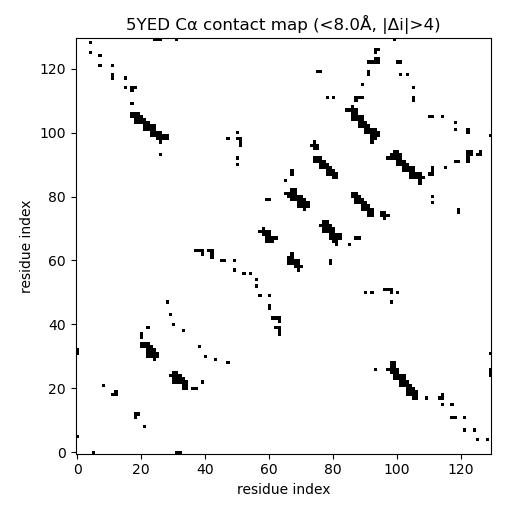 ? 8.616 -8.756 57.568 1.00 15.98 79 GLU A N 1
ATOM 601 C CA . GLU A 1 81 ? 8.769 -7.833 58.691 1.00 16.28 79 GLU A CA 1
ATOM 602 C C . GLU A 1 81 ? 9.174 -6.427 58.237 1.00 15.49 79 GLU A C 1
ATOM 603 O O . GLU A 1 81 ? 8.996 -5.456 58.975 1.00 15.12 79 GLU A O 1
ATOM 609 N N . GLU A 1 82 ? 9.695 -6.339 57.013 1.00 14.80 80 GLU A N 1
ATOM 610 C CA . GLU A 1 82 ? 10.189 -5.091 56.429 1.00 14.36 80 GLU A CA 1
ATOM 611 C C . GLU A 1 82 ? 9.128 -4.374 55.591 1.00 13.67 80 GLU A C 1
ATOM 612 O O . GLU A 1 82 ? 9.041 -3.143 55.602 1.00 13.15 80 GLU A O 1
ATOM 618 N N . ARG A 1 83 ? 8.346 -5.141 54.838 1.00 13.00 81 ARG A N 1
ATOM 619 C CA . ARG A 1 83 ? 7.313 -4.556 53.983 1.00 12.57 81 ARG A CA 1
ATOM 620 C C . ARG A 1 83 ? 6.163 -5.520 53.722 1.00 12.11 81 ARG A C 1
ATOM 621 O O . ARG A 1 83 ? 6.364 -6.724 53.538 1.00 11.87 81 ARG A O 1
ATOM 629 N N . LYS A 1 84 ? 4.954 -4.972 53.725 1.00 11.56 82 LYS A N 1
ATOM 630 C CA . LYS A 1 84 ? 3.750 -5.734 53.430 1.00 11.31 82 LYS A CA 1
ATOM 631 C C . LYS A 1 84 ? 3.030 -5.004 52.306 1.00 10.90 82 LYS A C 1
ATOM 632 O O . LYS A 1 84 ? 2.823 -3.793 52.385 1.00 10.69 82 LYS A O 1
ATOM 638 N N . ILE A 1 85 ? 2.689 -5.733 51.247 1.00 10.52 83 ILE A N 1
ATOM 639 C CA . ILE A 1 85 ? 2.151 -5.111 50.040 1.00 10.27 83 ILE A CA 1
ATOM 640 C C . ILE A 1 85 ? 0.762 -5.643 49.706 1.00 10.05 83 ILE A C 1
ATOM 641 O O . ILE A 1 85 ? 0.547 -6.855 49.665 1.00 9.82 83 ILE A O 1
ATOM 646 N N . GLY A 1 86 ? -0.166 -4.721 49.460 1.00 9.80 84 GLY A N 1
ATOM 647 C CA . GLY A 1 86 ? -1.500 -5.061 48.976 1.00 9.78 84 GLY A CA 1
ATOM 648 C C . GLY A 1 86 ? -1.775 -4.405 47.634 1.00 9.67 84 GLY A C 1
ATOM 649 O O . GLY A 1 86 ? -1.407 -3.252 47.414 1.00 9.62 84 GLY A O 1
ATOM 650 N N . THR A 1 87 ? -2.423 -5.146 46.740 1.00 9.77 85 THR A N 1
ATOM 651 C CA . THR A 1 87 ? -2.788 -4.638 45.421 1.00 10.11 85 THR A CA 1
ATOM 652 C C . THR A 1 87 ? -4.287 -4.799 45.193 1.00 10.18 85 THR A C 1
ATOM 653 O O . THR A 1 87 ? -4.833 -5.891 45.355 1.00 9.68 85 THR A O 1
ATOM 657 N N . ASN A 1 88 ? -4.950 -3.705 44.826 1.00 10.39 86 ASN A N 1
ATOM 658 C CA . ASN A 1 88 ? -6.329 -3.796 44.369 1.00 11.07 86 ASN A CA 1
ATOM 659 C C . ASN A 1 88 ? -6.354 -4.269 42.920 1.00 11.66 86 ASN A C 1
ATOM 660 O O . ASN A 1 88 ? -5.613 -3.757 42.084 1.00 11.78 86 ASN A O 1
ATOM 665 N N . ILE A 1 89 ? -7.210 -5.243 42.627 1.00 12.56 87 ILE A N 1
ATOM 666 C CA . ILE A 1 89 ? -7.229 -5.846 41.290 1.00 13.60 87 ILE A CA 1
ATOM 667 C C . ILE A 1 89 ? -8.380 -5.353 40.400 1.00 14.62 87 ILE A C 1
ATOM 668 O O . ILE A 1 89 ? -8.717 -5.993 39.397 1.00 15.17 87 ILE A O 1
ATOM 673 N N . THR A 1 90 ? -8.976 -4.223 40.779 1.00 15.59 88 THR A N 1
ATOM 674 C CA . THR A 1 90 ? -9.942 -3.518 39.924 1.00 16.44 88 THR A CA 1
ATOM 675 C C . THR A 1 90 ? -9.423 -2.125 39.548 1.00 16.90 88 THR A C 1
ATOM 676 O O . THR A 1 90 ? -10.201 -1.239 39.175 1.00 17.78 88 THR A O 1
ATOM 680 N N . GLY A 1 91 ? -8.106 -1.943 39.661 1.00 16.88 89 GLY A N 1
ATOM 681 C CA . GLY A 1 91 ? -7.430 -0.730 39.195 1.00 16.65 89 GLY A CA 1
ATOM 682 C C . GLY A 1 91 ? -7.360 0.423 40.179 1.00 16.26 89 GLY A C 1
ATOM 683 O O . GLY A 1 91 ? -6.973 1.528 39.805 1.00 17.04 89 GLY A O 1
ATOM 684 N N . LYS A 1 92 ? -7.710 0.170 41.439 1.00 15.50 90 LYS A N 1
ATOM 685 C CA . LYS A 1 92 ? -7.841 1.248 42.425 1.00 14.96 90 LYS A CA 1
ATOM 686 C C . LYS A 1 92 ? -6.549 1.628 43.166 1.00 14.09 90 LYS A C 1
ATOM 687 O O . LYS A 1 92 ? -6.548 2.575 43.955 1.00 14.30 90 LYS A O 1
ATOM 693 N N . GLY A 1 93 ? -5.464 0.899 42.915 1.00 12.96 91 GLY A N 1
ATOM 694 C CA . GLY A 1 93 ? -4.164 1.238 43.497 1.00 11.67 91 GLY A CA 1
ATOM 695 C C . GLY A 1 93 ? -3.551 0.154 44.365 1.00 10.82 91 GLY A C 1
ATOM 696 O O . GLY A 1 93 ? -4.029 -0.981 44.394 1.00 10.36 91 GLY A O 1
ATOM 697 N N . HIS A 1 94 ? -2.475 0.509 45.062 1.00 10.21 92 HIS A N 1
ATOM 698 C CA . HIS A 1 94 ? -1.786 -0.426 45.948 1.00 9.91 92 HIS A CA 1
ATOM 699 C C . HIS A 1 94 ? -1.487 0.240 47.252 1.00 9.31 92 HIS A C 1
ATOM 700 O O . HIS A 1 94 ? -1.524 1.467 47.358 1.00 9.00 92 HIS A O 1
ATOM 707 N N . VAL A 1 95 ? -1.180 -0.567 48.263 1.00 8.97 93 VAL A N 1
ATOM 708 C CA A VAL A 1 95 ? -0.698 -0.039 49.541 0.50 8.90 93 VAL A CA 1
ATOM 709 C CA B VAL A 1 95 ? -0.715 -0.044 49.548 0.50 8.92 93 VAL A CA 1
ATOM 710 C C . VAL A 1 95 ? 0.558 -0.772 49.983 1.00 8.85 93 VAL A C 1
ATOM 711 O O . VAL A 1 95 ? 0.657 -1.997 49.853 1.00 8.94 93 VAL A O 1
ATOM 718 N N . VAL A 1 96 ? 1.529 -0.008 50.476 1.00 8.62 94 VAL A N 1
ATOM 719 C CA . VAL A 1 96 ? 2.754 -0.581 51.022 1.00 8.66 94 VAL A CA 1
ATOM 720 C C . VAL A 1 96 ? 2.836 -0.186 52.492 1.00 8.62 94 VAL A C 1
ATOM 721 O O . VAL A 1 96 ? 2.802 1.000 52.825 1.00 8.61 94 VAL A O 1
ATOM 725 N N . ILE A 1 97 ? 2.917 -1.192 53.361 1.00 8.76 95 ILE A N 1
ATOM 726 C CA . ILE A 1 97 ? 3.011 -0.987 54.803 1.00 9.08 95 ILE A CA 1
ATOM 727 C C . ILE A 1 97 ? 4.418 -1.375 55.266 1.00 9.19 95 ILE A C 1
ATOM 728 O O . ILE A 1 97 ? 4.827 -2.534 55.139 1.00 9.10 95 ILE A O 1
ATOM 733 N N . CYS A 1 98 ? 5.162 -0.394 55.771 1.00 9.52 96 CYS A N 1
ATOM 734 C CA . CYS A 1 98 ? 6.513 -0.640 56.277 1.00 10.00 96 CYS A CA 1
ATOM 735 C C . CYS A 1 98 ? 6.531 -0.482 57.793 1.00 10.39 96 CYS A C 1
ATOM 736 O O . CYS A 1 98 ? 6.393 0.636 58.299 1.00 10.34 96 CYS A O 1
ATOM 739 N N . PRO A 1 99 ? 6.689 -1.601 58.528 1.00 10.84 97 PRO A N 1
ATOM 740 C CA . PRO A 1 99 ? 6.710 -1.517 59.988 1.00 11.43 97 PRO A CA 1
ATOM 741 C C . PRO A 1 99 ? 7.873 -0.683 60.520 1.00 12.04 97 PRO A C 1
ATOM 742 O O . PRO A 1 99 ? 8.953 -0.668 59.924 1.00 12.09 97 PRO A O 1
ATOM 746 N N . ILE A 1 100 ? 7.625 0.019 61.624 1.00 12.85 98 ILE A N 1
ATOM 747 C CA . ILE A 1 100 ? 8.641 0.808 62.320 1.00 13.83 98 ILE A CA 1
ATOM 748 C C . ILE A 1 100 ? 8.629 0.404 63.796 1.00 14.60 98 ILE A C 1
ATOM 749 O O . ILE A 1 100 ? 7.614 0.582 64.466 1.00 14.66 98 ILE A O 1
ATOM 754 N N . PRO A 1 101 ? 9.735 -0.185 64.296 1.00 15.56 99 PRO A N 1
ATOM 755 C CA . PRO A 1 101 ? 10.910 -0.625 63.541 1.00 15.94 99 PRO A CA 1
ATOM 756 C C . PRO A 1 101 ? 10.553 -1.862 62.719 1.00 16.29 99 PRO A C 1
ATOM 757 O O . PRO A 1 101 ? 9.403 -2.300 62.757 1.00 16.09 99 PRO A O 1
ATOM 761 N N . ILE A 1 102 ? 11.512 -2.416 61.983 1.00 16.68 100 ILE A N 1
ATOM 762 C CA . ILE A 1 102 ? 11.264 -3.638 61.212 1.00 17.07 100 ILE A CA 1
ATOM 763 C C . ILE A 1 102 ? 10.638 -4.704 62.119 1.00 17.37 100 ILE A C 1
ATOM 764 O O . ILE A 1 102 ? 11.187 -5.036 63.175 1.00 17.53 100 ILE A O 1
ATOM 769 N N . GLY A 1 103 ? 9.463 -5.188 61.722 1.00 17.48 101 GLY A N 1
ATOM 770 C CA . GLY A 1 103 ? 8.705 -6.164 62.509 1.00 17.82 101 GLY A CA 1
ATOM 771 C C . GLY A 1 103 ? 7.965 -5.595 63.711 1.00 17.90 101 GLY A C 1
ATOM 772 O O . GLY A 1 103 ? 7.436 -6.353 64.529 1.00 18.70 101 GLY A O 1
ATOM 773 N N . GLY A 1 104 ? 7.906 -4.267 63.806 1.00 17.68 102 GLY A N 1
ATOM 774 C CA . GLY A 1 104 ? 7.356 -3.578 64.977 1.00 17.64 102 GLY A CA 1
ATOM 775 C C . GLY A 1 104 ? 5.918 -3.098 64.861 1.00 17.39 102 GLY A C 1
ATOM 776 O O . GLY A 1 104 ? 5.212 -3.435 63.908 1.00 17.85 102 GLY A O 1
ATOM 777 N N . THR A 1 105 ? 5.497 -2.290 65.832 1.00 17.15 103 THR A N 1
ATOM 778 C CA . THR A 1 105 ? 4.089 -1.910 65.999 1.00 16.81 103 THR A CA 1
ATOM 779 C C . THR A 1 105 ? 3.725 -0.547 65.397 1.00 15.98 103 THR A C 1
ATOM 780 O O . THR A 1 105 ? 2.551 -0.180 65.346 1.00 16.43 103 THR A O 1
ATOM 784 N N . GLY A 1 106 ? 4.729 0.205 64.959 1.00 14.85 104 GLY A N 1
ATOM 785 C CA . GLY A 1 106 ? 4.489 1.436 64.212 1.00 13.63 104 GLY A CA 1
ATOM 786 C C . GLY A 1 106 ? 4.539 1.118 62.730 1.00 12.53 104 GLY A C 1
ATOM 787 O O . GLY A 1 106 ? 4.949 0.022 62.344 1.00 12.25 104 GLY A O 1
ATOM 788 N N . ALA A 1 107 ? 4.121 2.065 61.894 1.00 11.89 105 ALA A N 1
ATOM 789 C CA . ALA A 1 107 ? 4.154 1.848 60.448 1.00 11.27 105 ALA A CA 1
ATOM 790 C C . ALA A 1 107 ? 4.092 3.119 59.624 1.00 10.71 105 ALA A C 1
ATOM 791 O O . ALA A 1 107 ? 3.404 4.077 59.980 1.00 10.72 105 ALA A O 1
ATOM 793 N N . LEU A 1 108 ? 4.832 3.105 58.518 1.00 9.94 106 LEU A N 1
ATOM 794 C CA . LEU A 1 108 ? 4.662 4.075 57.447 1.00 9.52 106 LEU A CA 1
ATOM 795 C C . LEU A 1 108 ? 3.851 3.390 56.357 1.00 9.18 106 LEU A C 1
ATOM 796 O O . LEU A 1 108 ? 4.261 2.358 55.821 1.00 9.05 106 LEU A O 1
ATOM 801 N N . ILE A 1 109 ? 2.692 3.964 56.055 1.00 8.86 107 ILE A N 1
ATOM 802 C CA . ILE A 1 109 ? 1.772 3.397 55.078 1.00 8.76 107 ILE A CA 1
ATOM 803 C C . ILE A 1 109 ? 1.699 4.307 53.862 1.00 8.60 107 ILE A C 1
ATOM 804 O O . ILE A 1 109 ? 1.438 5.505 53.983 1.00 8.61 107 ILE A O 1
ATOM 809 N N . THR A 1 110 ? 1.933 3.724 52.692 1.00 8.34 108 THR A N 1
ATOM 810 C CA . THR A 1 110 ? 1.940 4.477 51.452 1.00 8.20 108 THR A CA 1
ATOM 811 C C . THR A 1 110 ? 0.878 3.950 50.504 1.00 8.14 108 THR A C 1
ATOM 812 O O . THR A 1 110 ? 0.859 2.758 50.184 1.00 8.02 108 THR A O 1
ATOM 816 N N . TYR A 1 111 ? -0.011 4.844 50.074 1.00 8.08 109 TYR A N 1
ATOM 817 C CA . TYR A 1 111 ? -0.915 4.556 48.970 1.00 8.16 109 TYR A CA 1
ATOM 818 C C . TYR A 1 111 ? -0.161 4.806 47.669 1.00 8.16 109 TYR A C 1
ATOM 819 O O . TYR A 1 111 ? 0.422 5.880 47.466 1.00 7.94 109 TYR A O 1
ATOM 828 N N . VAL A 1 112 ? -0.175 3.807 46.794 1.00 8.20 110 VAL A N 1
ATOM 829 C CA . VAL A 1 112 ? 0.629 3.836 45.580 1.00 8.37 110 VAL A CA 1
ATOM 830 C C . VAL A 1 112 ? -0.217 4.096 44.339 1.00 8.54 110 VAL A C 1
ATOM 831 O O . VAL A 1 112 ? -1.236 3.435 44.115 1.00 8.31 110 VAL A O 1
ATOM 835 N N . ASN A 1 113 ? 0.231 5.073 43.553 1.00 8.86 111 ASN A N 1
ATOM 836 C CA . ASN A 1 113 ? -0.258 5.347 42.204 1.00 9.33 111 ASN A CA 1
ATOM 837 C C . ASN A 1 113 ? -0.690 4.077 41.464 1.00 9.84 111 ASN A C 1
ATOM 838 O O . ASN A 1 113 ? 0.133 3.192 41.230 1.00 9.87 111 ASN A O 1
ATOM 843 N N . PRO A 1 114 ? -1.984 3.984 41.096 1.00 10.47 112 PRO A N 1
ATOM 844 C CA . PRO A 1 114 ? -2.509 2.854 40.323 1.00 11.28 112 PRO A CA 1
ATOM 845 C C . PRO A 1 114 ? -1.707 2.529 39.058 1.00 12.12 112 PRO A C 1
ATOM 846 O O . PRO A 1 114 ? -1.639 1.361 38.662 1.00 12.83 112 PRO A O 1
ATOM 850 N N . ARG A 1 115 ? -1.093 3.542 38.447 1.00 13.14 113 ARG A N 1
ATOM 851 C CA . ARG A 1 115 ? -0.337 3.358 37.202 1.00 14.41 113 ARG A CA 1
ATOM 852 C C . ARG A 1 115 ? 1.049 2.756 37.430 1.00 14.52 113 ARG A C 1
ATOM 853 O O . ARG A 1 115 ? 1.720 2.346 36.479 1.00 15.23 113 ARG A O 1
ATOM 861 N N . ALA A 1 116 ? 1.474 2.710 38.689 1.00 14.30 114 ALA A N 1
ATOM 862 C CA . ALA A 1 116 ? 2.771 2.153 39.052 1.00 14.42 114 ALA A CA 1
ATOM 863 C C . ALA A 1 116 ? 2.606 0.741 39.600 1.00 14.61 114 ALA A C 1
ATOM 864 O O . ALA A 1 116 ? 1.487 0.293 39.855 1.00 14.42 114 ALA A O 1
ATOM 866 N N . GLY A 1 117 ? 3.725 0.039 39.748 1.00 15.14 115 GLY A N 1
ATOM 867 C CA . GLY A 1 117 ? 3.759 -1.202 40.511 1.00 16.26 115 GLY A CA 1
ATOM 868 C C . GLY A 1 117 ? 4.138 -0.847 41.938 1.00 16.68 115 GLY A C 1
ATOM 869 O O . GLY A 1 117 ? 4.882 0.104 42.155 1.00 17.20 115 GLY A O 1
ATOM 870 N N . PRO A 1 118 ? 3.628 -1.601 42.924 1.00 17.74 116 PRO A N 1
ATOM 871 C CA . PRO A 1 118 ? 3.908 -1.270 44.323 1.00 18.02 116 PRO A CA 1
ATOM 872 C C . PRO A 1 118 ? 5.380 -1.451 44.694 1.00 18.63 116 PRO A C 1
ATOM 873 O O . PRO A 1 118 ? 5.880 -0.764 45.590 1.00 18.97 116 PRO A O 1
ATOM 877 N N . ARG A 1 119 ? 6.074 -2.351 44.000 1.00 18.98 117 ARG A N 1
ATOM 878 C CA . ARG A 1 119 ? 7.499 -2.546 44.249 1.00 19.06 117 ARG A CA 1
ATOM 879 C C . ARG A 1 119 ? 8.311 -1.317 43.829 1.00 18.42 117 ARG A C 1
ATOM 880 O O . ARG A 1 119 ? 9.440 -1.130 44.285 1.00 18.45 117 ARG A O 1
ATOM 888 N N . ASP A 1 120 ? 7.712 -0.468 42.989 1.00 17.59 118 ASP A N 1
ATOM 889 C CA . ASP A 1 120 ? 8.353 0.760 42.509 1.00 17.04 118 ASP A CA 1
ATOM 890 C C . ASP A 1 120 ? 8.715 1.746 43.619 1.00 15.85 118 ASP A C 1
ATOM 891 O O . ASP A 1 120 ? 9.683 2.496 43.488 1.00 16.04 118 ASP A O 1
ATOM 896 N N . VAL A 1 121 ? 7.939 1.757 44.701 1.00 14.24 119 VAL A N 1
ATOM 897 C CA . VAL A 1 121 ? 8.165 2.721 45.783 1.00 13.15 119 VAL A CA 1
ATOM 898 C C . VAL A 1 121 ? 9.020 2.181 46.930 1.00 12.48 119 VAL A C 1
ATOM 899 O O . VAL A 1 121 ? 9.402 2.935 47.823 1.00 12.02 119 VAL A O 1
ATOM 903 N N . LEU A 1 122 ? 9.328 0.886 46.889 1.00 12.23 120 LEU A N 1
ATOM 904 C CA . LEU A 1 122 ? 9.927 0.196 48.032 1.00 12.23 120 LEU A CA 1
ATOM 905 C C . LEU A 1 122 ? 11.242 0.789 48.518 1.00 12.10 120 LEU A C 1
ATOM 906 O O . LEU A 1 122 ? 11.417 0.990 49.717 1.00 11.95 120 LEU A O 1
ATOM 911 N N . PHE A 1 123 ? 12.159 1.084 47.597 1.00 12.28 121 PHE A N 1
ATOM 912 C CA . PHE A 1 123 ? 13.449 1.654 47.989 1.00 12.45 121 PHE A CA 1
ATOM 913 C C . PHE A 1 123 ? 13.280 2.874 48.890 1.00 12.11 121 PHE A C 1
ATOM 914 O O . PHE A 1 123 ? 13.853 2.937 49.982 1.00 11.95 121 PHE A O 1
ATOM 922 N N . ASN A 1 124 ? 12.474 3.832 48.436 1.00 11.68 122 ASN A N 1
ATOM 923 C CA . ASN A 1 124 ? 12.273 5.071 49.169 1.00 11.52 122 ASN A CA 1
ATOM 924 C C . ASN A 1 124 ? 11.460 4.929 50.448 1.00 11.12 122 ASN A C 1
ATOM 925 O O . ASN A 1 124 ? 11.842 5.465 51.488 1.00 10.99 122 ASN A O 1
ATOM 930 N N . VAL A 1 125 ? 10.351 4.200 50.380 1.00 10.96 123 VAL A N 1
ATOM 931 C CA A VAL A 1 125 ? 9.476 4.082 51.549 0.50 10.92 123 VAL A CA 1
ATOM 932 C CA B VAL A 1 125 ? 9.464 4.063 51.532 0.50 10.98 123 VAL A CA 1
ATOM 933 C C . VAL A 1 125 ? 10.124 3.286 52.681 1.00 10.93 123 VAL A C 1
ATOM 934 O O . VAL A 1 125 ? 9.965 3.636 53.851 1.00 10.93 123 VAL A O 1
ATOM 941 N N . GLN A 1 126 ? 10.874 2.238 52.341 1.00 11.06 124 GLN A N 1
ATOM 942 C CA . GLN A 1 126 ? 11.571 1.453 53.365 1.00 11.34 124 GLN A CA 1
ATOM 943 C C . GLN A 1 126 ? 12.631 2.295 54.079 1.00 11.63 124 GLN A C 1
ATOM 944 O O . GLN A 1 126 ? 12.779 2.219 55.303 1.00 11.72 124 GLN A O 1
ATOM 950 N N . GLU A 1 127 ? 13.346 3.117 53.315 1.00 12.23 125 GLU A N 1
ATOM 951 C CA . GLU A 1 127 ? 14.338 4.021 53.890 1.00 12.79 125 GLU A CA 1
ATOM 952 C C . GLU A 1 127 ? 13.712 5.123 54.742 1.00 12.92 125 GLU A C 1
ATOM 953 O O . GLU A 1 127 ? 14.225 5.449 55.810 1.00 13.11 125 GLU A O 1
ATOM 959 N N . TYR A 1 128 ? 12.594 5.680 54.283 1.00 13.13 126 TYR A N 1
ATOM 960 C CA . TYR A 1 128 ? 11.914 6.726 55.044 1.00 13.23 126 TYR A CA 1
ATOM 961 C C . TYR A 1 128 ? 11.248 6.214 56.323 1.00 13.26 126 TYR A C 1
ATOM 962 O O . TYR A 1 128 ? 11.143 6.945 57.307 1.00 12.92 126 TYR A O 1
ATOM 971 N N . ALA A 1 129 ? 10.832 4.948 56.313 1.00 13.11 127 ALA A N 1
ATOM 972 C CA . ALA A 1 129 ? 10.324 4.297 57.518 1.00 13.60 127 ALA A CA 1
ATOM 973 C C . ALA A 1 129 ? 11.399 4.285 58.604 1.00 14.07 127 ALA A C 1
ATOM 974 O O . ALA A 1 129 ? 11.113 4.541 59.773 1.00 14.37 127 ALA A O 1
ATOM 976 N N . LYS A 1 130 ? 12.638 4.010 58.199 1.00 14.75 128 LYS A N 1
ATOM 977 C CA . LYS A 1 130 ? 13.778 3.995 59.115 1.00 15.57 128 LYS A CA 1
ATOM 978 C C . LYS A 1 130 ? 14.096 5.383 59.684 1.00 16.03 128 LYS A C 1
ATOM 979 O O . LYS A 1 130 ? 14.586 5.497 60.810 1.00 16.55 128 LYS A O 1
ATOM 985 N N . LYS A 1 131 ? 13.796 6.429 58.915 1.00 16.27 129 LYS A N 1
ATOM 986 C CA . LYS A 1 131 ? 13.984 7.812 59.370 1.00 16.87 129 LYS A CA 1
ATOM 987 C C . LYS A 1 131 ? 13.026 8.180 60.505 1.00 17.31 129 LYS A C 1
ATOM 988 O O . LYS A 1 131 ? 13.297 9.094 61.288 1.00 17.74 129 LYS A O 1
ATOM 994 N N . LEU A 1 132 ? 11.910 7.461 60.592 1.00 17.49 130 LEU A N 1
ATOM 995 C CA . LEU A 1 132 ? 10.870 7.755 61.574 1.00 17.98 130 LEU A CA 1
ATOM 996 C C . LEU A 1 132 ? 11.014 6.958 62.874 1.00 18.81 130 LEU A C 1
ATOM 997 O O . LEU A 1 132 ? 10.249 7.171 63.815 1.00 19.17 130 LEU A O 1
ATOM 1002 N N . THR A 1 133 ? 12.000 6.061 62.923 1.00 19.85 131 THR A N 1
ATOM 1003 C CA . THR A 1 133 ? 12.188 5.136 64.053 1.00 21.04 131 THR A CA 1
ATOM 1004 C C . THR A 1 133 ? 12.123 5.806 65.432 1.00 22.10 131 THR A C 1
ATOM 1005 O O . THR A 1 133 ? 11.382 5.358 66.311 1.00 22.30 131 THR A O 1
ATOM 1009 N N . ASP A 1 134 ? 12.884 6.883 65.605 1.00 23.67 132 ASP A N 1
ATOM 1010 C CA . ASP A 1 134 ? 12.994 7.555 66.902 1.00 24.78 132 ASP A CA 1
ATOM 1011 C C . ASP A 1 134 ? 11.978 8.679 67.110 1.00 25.43 132 ASP A C 1
ATOM 1012 O O . ASP A 1 134 ? 12.019 9.373 68.128 1.00 25.98 132 ASP A O 1
ATOM 1017 N N . LEU A 1 135 ? 11.061 8.848 66.161 1.00 25.31 133 LEU A N 1
ATOM 1018 C CA . LEU A 1 135 ? 10.129 9.975 66.192 1.00 25.47 133 LEU A CA 1
ATOM 1019 C C . LEU A 1 135 ? 8.679 9.581 66.467 1.00 25.41 133 LEU A C 1
ATOM 1020 O O . LEU A 1 135 ? 7.854 10.439 66.788 1.00 25.45 133 LEU A O 1
ATOM 1025 N N . ILE A 1 136 ? 8.372 8.292 66.341 1.00 25.36 134 ILE A N 1
ATOM 1026 C CA . ILE A 1 136 ? 6.999 7.804 66.495 1.00 25.19 134 ILE A CA 1
ATOM 1027 C C . ILE A 1 136 ? 6.812 7.005 67.788 1.00 26.06 134 ILE A C 1
ATOM 1028 O O . ILE A 1 136 ? 5.732 6.468 68.056 1.00 26.72 134 ILE A O 1
#

Secondary structure (DSSP, 8-state):
--HHHHHHHHHHHHH-TTEEEEEEE-TTS-EEEE-TT---GGGHHHHHHHHHPPP----EEEETTEEEEEEEE-SS-EEEE-TTSS-EEEEEEESTTSSEEEEEEE-TTS-GGGGHHHHHHHHHHTTTT-